Protein AF-A0A496WKL7-F1 (afdb_monomer_lite)

Foldseek 3Di:
DDDDCPPCVVVVNDDFLAEAEDEECDVVDHHLDPVVVVVVVVVCCVPRNPRYAYEYAYAEQSQQVSQLVCLVVVHHHDFACVRYQAPHDVHGDPGSVSNVVVNCVSLVVVVWAADDPVVCVVVVDNGTDPDPPPPVVPPPPDDD

Sequence (144 aa):
MGVLETGLVDRGLIKPPFFIQTIFGILGGIGADEENLMHMRRMALKLFGEDHEWSVLAAGRFQMPYTTRAGTMGGNVRVGLEDSLYLGKGQFAETNAQQVTKIRRILEDLSLSIATPDESRTGIWDCILKSMNSGRVRNAFRTS

Secondary structure (DSSP, 8-state):
--S---HHHHTTSS-SSEEEEEEES-TTS--S-HHHHHHHHHHHHHHHTTSEEEEEEE-GGGHHHHHHHHHHTT-EE---TTT-SEEETTEE-S-HHHHHHHHHHHHHHTTPPPPPHHHHHHSTT-SS-SSSSSGGGGSSS---

Radius of gyration: 16.85 Å; chains: 1; bounding box: 42×54×38 Å

Structure (mmCIF, N/CA/C/O backbone):
data_AF-A0A496WKL7-F1
#
_entry.id   AF-A0A496WKL7-F1
#
loop_
_atom_site.group_PDB
_atom_site.id
_atom_site.type_symbol
_atom_site.label_atom_id
_atom_site.label_alt_id
_atom_site.label_comp_id
_atom_site.label_asym_id
_atom_site.label_entity_id
_atom_site.label_seq_id
_atom_site.pdbx_PDB_ins_code
_atom_site.Cartn_x
_atom_site.Cartn_y
_atom_site.Cartn_z
_atom_site.occupancy
_atom_site.B_iso_or_equiv
_atom_site.auth_seq_id
_atom_site.auth_comp_id
_atom_site.auth_asym_id
_atom_site.auth_atom_id
_atom_site.pdbx_PDB_model_num
ATOM 1 N N . MET A 1 1 ? 24.921 -6.211 -16.168 1.00 33.88 1 MET A N 1
ATOM 2 C CA . MET A 1 1 ? 23.987 -7.353 -16.079 1.00 33.88 1 MET A CA 1
ATOM 3 C C . MET A 1 1 ? 24.297 -8.077 -14.772 1.00 33.88 1 MET A C 1
ATOM 5 O O . MET A 1 1 ? 25.306 -8.760 -14.692 1.00 33.88 1 MET A O 1
ATOM 9 N N . GLY A 1 2 ? 23.592 -7.743 -13.689 1.00 43.06 2 GLY A N 1
ATOM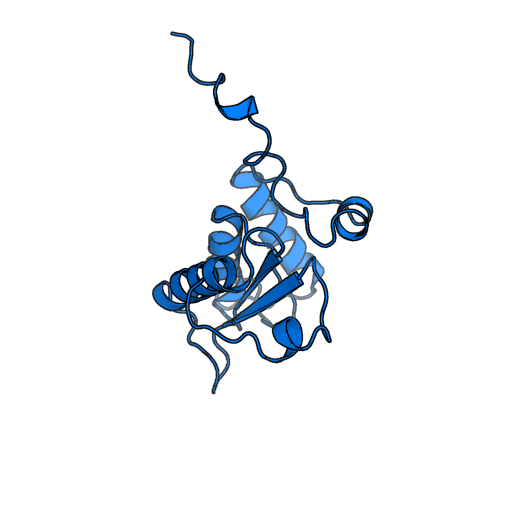 10 C CA . GLY A 1 2 ? 23.992 -8.121 -12.328 1.00 43.06 2 GLY A CA 1
ATOM 11 C C . GLY A 1 2 ? 23.203 -9.310 -11.790 1.00 43.06 2 GLY A C 1
ATOM 12 O O . GLY A 1 2 ? 22.102 -9.093 -11.315 1.00 43.06 2 GLY A O 1
ATOM 13 N N . VAL A 1 3 ? 23.793 -10.508 -11.873 1.00 42.94 3 VAL A N 1
ATOM 14 C CA . VAL A 1 3 ? 23.732 -11.718 -11.004 1.00 42.94 3 VAL A CA 1
ATOM 15 C C . VAL A 1 3 ? 22.485 -12.047 -10.148 1.00 42.94 3 VAL A C 1
ATOM 17 O O . VAL A 1 3 ? 22.600 -12.800 -9.186 1.00 42.94 3 VAL A O 1
ATOM 20 N N . LEU A 1 4 ? 21.296 -11.530 -10.437 1.00 49.88 4 LEU A N 1
ATOM 21 C CA . LEU A 1 4 ? 20.070 -11.903 -9.730 1.00 49.88 4 LEU A CA 1
ATOM 22 C C . LEU A 1 4 ? 19.154 -12.642 -10.701 1.00 49.88 4 LEU A C 1
ATOM 24 O O . LEU A 1 4 ? 18.439 -12.013 -11.474 1.00 49.88 4 LEU A O 1
ATOM 28 N N . GLU A 1 5 ? 19.223 -13.972 -10.675 1.00 58.72 5 GLU A N 1
ATOM 29 C CA . GLU A 1 5 ? 18.347 -14.830 -11.471 1.00 58.72 5 GLU A CA 1
ATOM 30 C C . GLU A 1 5 ? 16.911 -14.745 -10.931 1.00 58.72 5 GLU A C 1
ATOM 32 O O . GLU A 1 5 ? 16.603 -15.173 -9.816 1.00 58.72 5 GLU A O 1
ATOM 37 N N . THR A 1 6 ? 16.007 -14.193 -11.732 1.00 67.62 6 THR A N 1
ATOM 38 C CA . THR A 1 6 ? 14.569 -14.113 -11.457 1.00 67.62 6 THR A CA 1
ATOM 39 C C . THR A 1 6 ? 13.885 -15.375 -11.970 1.00 67.62 6 THR A C 1
ATOM 41 O O . THR A 1 6 ? 12.976 -15.305 -12.785 1.00 67.62 6 THR A O 1
ATOM 44 N N . GLY A 1 7 ? 14.333 -16.547 -11.504 1.00 83.69 7 GLY A N 1
ATOM 45 C CA . GLY A 1 7 ? 14.135 -17.883 -12.094 1.00 83.69 7 GLY A CA 1
ATOM 46 C C . GLY A 1 7 ? 12.925 -18.145 -13.014 1.00 83.69 7 GLY A C 1
ATOM 47 O O . GLY A 1 7 ? 13.093 -18.784 -14.045 1.00 83.69 7 GLY A O 1
ATOM 48 N N . LEU A 1 8 ? 11.705 -17.692 -12.698 1.00 89.38 8 LEU A N 1
ATOM 49 C CA . LEU A 1 8 ? 10.529 -17.841 -13.578 1.00 89.38 8 LEU A CA 1
ATOM 50 C C . LEU A 1 8 ? 10.534 -16.903 -14.798 1.00 89.38 8 LEU A C 1
ATOM 52 O O . LEU A 1 8 ? 10.128 -17.314 -15.886 1.00 89.38 8 LEU A O 1
ATOM 56 N N . VAL A 1 9 ? 10.979 -15.662 -14.618 1.00 89.06 9 VAL A N 1
ATOM 57 C CA . VAL A 1 9 ? 11.113 -14.651 -15.674 1.00 89.06 9 VAL A CA 1
ATOM 58 C C . VAL A 1 9 ? 12.260 -15.018 -16.608 1.00 89.06 9 VAL A C 1
ATOM 60 O O . VAL A 1 9 ? 12.054 -15.056 -17.818 1.00 89.06 9 VAL A O 1
ATOM 63 N N . ASP A 1 10 ? 13.414 -15.419 -16.068 1.00 87.75 10 ASP A N 1
ATOM 64 C CA . ASP A 1 10 ? 14.559 -15.850 -16.889 1.00 87.75 10 ASP A CA 1
ATOM 65 C C . ASP A 1 10 ? 14.244 -17.107 -17.717 1.00 87.75 10 ASP A C 1
ATOM 67 O O . ASP A 1 10 ? 14.761 -17.294 -18.817 1.00 87.75 10 ASP A O 1
ATOM 71 N N . ARG A 1 11 ? 13.338 -17.960 -17.220 1.00 90.31 11 ARG A N 1
ATOM 72 C CA . ARG A 1 11 ? 12.804 -19.127 -17.946 1.00 90.31 11 ARG A CA 1
ATOM 73 C C . ARG A 1 11 ? 11.679 -18.779 -18.931 1.00 90.31 11 ARG A C 1
ATOM 75 O O . ARG A 1 11 ? 11.137 -19.684 -19.561 1.00 90.31 11 ARG A O 1
ATOM 82 N N . GLY A 1 12 ? 11.293 -17.507 -19.045 1.00 89.69 12 GLY A N 1
ATOM 83 C CA . GLY A 1 12 ? 10.243 -17.027 -19.947 1.00 89.69 12 GLY A CA 1
ATOM 84 C C . GLY A 1 12 ? 8.821 -17.457 -19.573 1.00 89.69 12 GLY A C 1
ATOM 85 O O . GLY A 1 12 ? 7.920 -17.373 -20.409 1.00 89.69 12 GLY A O 1
ATOM 86 N N . LEU A 1 13 ? 8.605 -17.933 -18.340 1.00 92.31 13 LEU A N 1
ATOM 87 C CA . LEU A 1 13 ? 7.306 -18.434 -17.875 1.00 92.31 13 LEU A CA 1
ATOM 88 C C . LEU A 1 13 ? 6.362 -17.310 -17.432 1.00 92.31 13 LEU A C 1
ATOM 90 O O . LEU A 1 13 ? 5.146 -17.482 -17.475 1.00 92.31 13 LEU A O 1
ATOM 94 N N . ILE A 1 14 ? 6.912 -16.166 -17.020 1.00 88.81 14 ILE A N 1
ATOM 95 C CA . ILE A 1 14 ? 6.162 -14.958 -16.663 1.00 88.81 14 ILE A CA 1
ATOM 96 C C . ILE A 1 14 ? 6.676 -13.821 -17.543 1.00 88.81 14 ILE A C 1
ATOM 98 O O . ILE A 1 14 ? 7.885 -13.625 -17.654 1.00 88.81 14 ILE A O 1
ATOM 102 N N . LYS A 1 15 ? 5.757 -13.092 -18.178 1.00 88.00 15 LYS A N 1
ATOM 103 C CA . LYS A 1 15 ? 6.063 -12.009 -19.120 1.00 88.00 15 LYS A CA 1
ATOM 104 C C . LYS A 1 15 ? 5.659 -10.650 -18.537 1.00 88.00 15 LYS A C 1
ATOM 106 O O . LYS A 1 15 ? 4.688 -10.609 -17.782 1.00 88.00 15 LYS A O 1
ATOM 111 N N . PRO A 1 16 ? 6.369 -9.567 -18.892 1.00 87.38 16 PRO A N 1
ATOM 112 C CA . PRO A 1 16 ? 6.005 -8.216 -18.482 1.00 87.38 16 PRO A CA 1
ATOM 113 C C . PRO A 1 16 ? 4.709 -7.729 -19.164 1.00 87.38 16 PRO A C 1
ATOM 115 O O . PRO A 1 16 ? 4.321 -8.286 -20.200 1.00 87.38 16 PRO A O 1
ATOM 118 N N . PRO A 1 17 ? 4.068 -6.667 -18.633 1.00 86.50 17 PRO A N 1
ATOM 119 C CA . PRO A 1 17 ? 4.418 -5.952 -17.396 1.00 86.50 17 PRO A CA 1
ATOM 120 C C . PRO A 1 17 ? 4.124 -6.772 -16.130 1.00 86.50 17 PRO A C 1
ATOM 122 O O . PRO A 1 17 ? 3.101 -7.451 -16.030 1.00 86.50 17 PRO A O 1
ATOM 125 N N . PHE A 1 18 ? 5.029 -6.719 -15.151 1.00 87.94 18 PHE A N 1
ATOM 126 C CA . PHE A 1 18 ? 4.884 -7.455 -13.895 1.00 87.94 18 PHE A CA 1
ATOM 127 C C . PHE A 1 18 ? 4.061 -6.673 -12.883 1.00 87.94 18 PHE A C 1
ATOM 129 O O . PHE A 1 18 ? 4.271 -5.479 -12.694 1.00 87.94 18 PHE A O 1
ATOM 136 N N . PHE A 1 19 ? 3.201 -7.369 -12.145 1.00 89.81 19 PHE A N 1
ATOM 137 C CA . PHE A 1 19 ? 2.602 -6.808 -10.944 1.00 89.81 19 PHE A CA 1
ATOM 138 C C . PHE A 1 19 ? 3.200 -7.409 -9.686 1.00 89.81 19 PHE A C 1
ATOM 140 O O . PHE A 1 19 ? 3.041 -8.602 -9.420 1.00 89.81 19 PHE A O 1
ATOM 147 N N . ILE A 1 20 ? 3.857 -6.575 -8.889 1.00 93.06 20 ILE A N 1
ATOM 148 C CA . ILE A 1 20 ? 4.556 -7.014 -7.688 1.00 93.06 20 ILE A CA 1
ATOM 149 C C . ILE A 1 20 ? 3.795 -6.520 -6.467 1.00 93.06 20 ILE A C 1
ATOM 151 O O . ILE A 1 20 ? 3.903 -5.358 -6.078 1.00 93.06 20 ILE A O 1
ATOM 155 N N . GLN A 1 21 ? 3.057 -7.428 -5.829 1.00 94.81 21 GLN A N 1
ATOM 156 C CA . GLN A 1 21 ? 2.436 -7.184 -4.532 1.00 94.81 21 GLN A CA 1
ATOM 157 C C . GLN A 1 21 ? 3.403 -7.564 -3.411 1.00 94.81 21 GLN A C 1
ATOM 159 O O . GLN A 1 21 ? 3.748 -8.732 -3.234 1.00 94.81 21 GLN A O 1
ATOM 164 N N . THR A 1 22 ? 3.797 -6.579 -2.614 1.00 96.44 22 THR A N 1
ATOM 165 C CA . THR A 1 22 ? 4.598 -6.796 -1.404 1.00 96.44 22 THR A CA 1
ATOM 166 C C . THR A 1 22 ? 3.711 -6.754 -0.161 1.00 96.44 22 THR A C 1
ATOM 168 O O . THR A 1 22 ? 2.927 -5.824 0.024 1.00 96.44 22 THR A O 1
ATOM 171 N N . ILE A 1 23 ? 3.818 -7.792 0.672 1.00 97.19 23 ILE A N 1
ATOM 172 C CA . ILE A 1 23 ? 2.950 -8.040 1.830 1.00 97.19 23 ILE A CA 1
ATOM 173 C C . ILE A 1 23 ? 3.798 -7.956 3.100 1.00 97.19 23 ILE A C 1
ATOM 175 O O . ILE A 1 23 ? 4.789 -8.674 3.228 1.00 97.19 23 ILE A O 1
ATOM 179 N N . PHE A 1 24 ? 3.395 -7.104 4.043 1.00 98.12 24 PHE A N 1
ATOM 180 C CA . PHE A 1 24 ? 4.159 -6.811 5.257 1.00 98.12 24 PHE A CA 1
ATOM 181 C C . PHE A 1 24 ? 3.358 -7.073 6.533 1.00 98.12 24 PHE A C 1
ATOM 183 O O . PHE A 1 24 ? 2.138 -6.908 6.577 1.00 98.12 24 PHE A O 1
ATOM 190 N N . GLY A 1 25 ? 4.064 -7.416 7.612 1.00 95.50 25 GLY A N 1
ATOM 191 C CA . GLY A 1 25 ? 3.486 -7.516 8.955 1.00 95.50 25 GLY A CA 1
ATOM 192 C C . GLY A 1 25 ? 2.729 -8.816 9.238 1.00 95.50 25 GLY A C 1
ATOM 193 O O . GLY A 1 25 ? 1.988 -8.879 10.217 1.00 95.50 25 GLY A O 1
ATOM 194 N N . ILE A 1 26 ? 2.915 -9.845 8.411 1.00 94.50 26 ILE A N 1
ATOM 195 C CA . ILE A 1 26 ? 2.393 -11.196 8.647 1.00 94.50 26 ILE A CA 1
ATOM 196 C C . ILE A 1 26 ? 3.418 -11.998 9.454 1.00 94.50 26 ILE A C 1
ATOM 198 O O . ILE A 1 26 ? 4.616 -11.939 9.173 1.00 94.50 26 ILE A O 1
ATOM 202 N N . LEU A 1 27 ? 2.962 -12.771 10.443 1.00 92.75 27 LEU A N 1
ATOM 203 C CA . LEU A 1 27 ? 3.835 -13.670 11.200 1.00 92.75 27 LEU A CA 1
ATOM 204 C C . LEU A 1 27 ? 4.475 -14.702 10.256 1.00 92.75 27 LEU A C 1
ATOM 206 O O . LEU A 1 27 ? 3.769 -15.421 9.555 1.00 92.75 27 LEU A O 1
ATOM 210 N N . GLY A 1 28 ? 5.809 -14.767 10.246 1.00 94.69 28 GLY A N 1
ATOM 211 C CA . GLY A 1 28 ? 6.582 -15.602 9.316 1.00 94.69 28 GLY A CA 1
ATOM 212 C C . GLY A 1 28 ? 6.938 -14.915 7.991 1.00 94.69 28 GLY A C 1
ATOM 213 O O . GLY A 1 28 ? 7.698 -15.476 7.208 1.00 94.69 28 GLY A O 1
ATOM 214 N N . GLY A 1 29 ? 6.428 -13.706 7.749 1.00 95.25 29 GLY A N 1
ATOM 215 C CA . GLY A 1 29 ? 6.825 -12.840 6.642 1.00 95.25 29 GLY A CA 1
ATOM 216 C C . GLY A 1 29 ? 7.763 -11.712 7.075 1.00 95.25 29 GLY A C 1
ATOM 217 O O . GLY A 1 29 ? 8.294 -11.694 8.187 1.00 95.25 29 GLY A O 1
ATOM 218 N N . ILE A 1 30 ? 7.949 -10.740 6.180 1.00 96.56 30 ILE A N 1
ATOM 219 C CA . ILE A 1 30 ? 8.735 -9.534 6.452 1.00 96.56 30 ILE A CA 1
ATOM 220 C C . ILE A 1 30 ? 7.956 -8.561 7.357 1.00 96.56 30 ILE A C 1
ATOM 222 O O . ILE A 1 30 ? 6.742 -8.383 7.218 1.00 96.56 30 ILE A O 1
ATOM 226 N N . GLY A 1 31 ? 8.654 -7.932 8.304 1.00 97.25 31 GLY A N 1
ATOM 227 C CA . GLY A 1 31 ? 8.066 -6.971 9.241 1.00 97.25 31 GLY A CA 1
ATOM 228 C C . GLY A 1 31 ? 7.596 -5.685 8.557 1.00 97.25 31 GLY A C 1
ATOM 229 O O . GLY A 1 31 ? 8.142 -5.283 7.531 1.00 97.25 31 GLY A O 1
ATOM 230 N N . ALA A 1 32 ? 6.609 -5.007 9.146 1.00 96.69 32 ALA A N 1
ATOM 231 C CA . ALA A 1 32 ? 6.086 -3.724 8.660 1.00 96.69 32 ALA A CA 1
ATOM 232 C C . ALA A 1 32 ? 6.930 -2.520 9.129 1.00 96.69 32 ALA A C 1
ATOM 234 O O . ALA A 1 32 ? 6.396 -1.480 9.516 1.00 96.69 32 ALA A O 1
ATOM 235 N N . ASP A 1 33 ? 8.252 -2.675 9.101 1.00 95.75 33 ASP A N 1
ATOM 236 C CA . ASP A 1 33 ? 9.212 -1.610 9.367 1.00 95.75 33 ASP A CA 1
ATOM 237 C C . ASP A 1 33 ? 9.489 -0.824 8.086 1.00 95.75 33 ASP A C 1
ATOM 239 O O . ASP A 1 33 ? 9.336 -1.324 6.967 1.00 95.75 33 ASP A O 1
ATOM 243 N N . GLU A 1 34 ? 9.916 0.422 8.242 1.00 94.31 34 GLU A N 1
ATOM 244 C CA . GLU A 1 34 ? 10.159 1.294 7.099 1.00 94.31 34 GLU A CA 1
ATOM 245 C C . GLU A 1 34 ? 11.307 0.811 6.207 1.00 94.31 34 GLU A C 1
ATOM 247 O O . GLU A 1 34 ? 11.239 0.873 4.980 1.00 94.31 34 GLU A O 1
ATOM 252 N N . GLU A 1 35 ? 12.376 0.315 6.822 1.00 97.00 35 GLU A N 1
ATOM 253 C CA . GLU A 1 35 ? 13.547 -0.170 6.094 1.00 97.00 35 GLU A CA 1
ATOM 254 C C . GLU A 1 35 ? 13.175 -1.314 5.148 1.00 97.00 35 GLU A C 1
ATOM 256 O O . GLU A 1 35 ? 13.685 -1.378 4.026 1.00 97.00 35 GLU A O 1
ATOM 261 N N . ASN A 1 36 ? 12.214 -2.146 5.557 1.00 97.62 36 ASN A N 1
ATOM 262 C CA . ASN A 1 36 ? 11.684 -3.233 4.746 1.00 97.62 36 ASN A CA 1
ATOM 263 C C . ASN A 1 36 ? 10.915 -2.705 3.529 1.00 97.62 36 ASN A C 1
ATOM 265 O O . ASN A 1 36 ? 11.119 -3.216 2.428 1.00 97.62 36 ASN A O 1
ATOM 269 N N . LEU A 1 37 ? 10.106 -1.648 3.676 1.00 97.06 37 LEU A N 1
ATOM 270 C CA . LEU A 1 37 ? 9.397 -1.018 2.553 1.00 97.06 37 LEU A CA 1
ATOM 271 C C . LEU A 1 37 ? 10.389 -0.528 1.492 1.00 97.06 37 LEU A C 1
ATOM 273 O O . LEU A 1 37 ? 10.297 -0.869 0.309 1.00 97.06 37 LEU A O 1
ATOM 277 N N . MET A 1 38 ? 11.380 0.244 1.942 1.00 96.69 38 MET A N 1
ATOM 278 C CA . MET A 1 38 ? 12.415 0.818 1.085 1.00 96.69 38 MET A CA 1
ATOM 279 C C . MET A 1 38 ? 13.271 -0.264 0.427 1.00 96.69 38 MET A C 1
ATOM 281 O O . MET A 1 38 ? 13.634 -0.144 -0.747 1.00 96.69 38 MET A O 1
ATOM 285 N N . HIS A 1 39 ? 13.601 -1.320 1.172 1.00 97.00 39 HIS A N 1
ATOM 286 C CA . HIS A 1 39 ? 14.353 -2.454 0.659 1.00 97.00 39 HIS A CA 1
ATOM 287 C C . HIS A 1 39 ? 13.584 -3.171 -0.452 1.00 97.00 39 HIS A C 1
ATOM 289 O O . HIS A 1 39 ? 14.126 -3.342 -1.544 1.00 97.00 39 HIS A O 1
ATOM 295 N N . MET A 1 40 ? 12.319 -3.521 -0.215 1.00 96.94 40 MET A N 1
ATOM 296 C CA . MET A 1 40 ? 11.506 -4.260 -1.180 1.00 96.94 40 MET A CA 1
ATOM 297 C C . MET A 1 40 ? 11.265 -3.464 -2.464 1.00 96.94 40 MET A C 1
ATOM 299 O O . MET A 1 40 ? 11.436 -4.014 -3.551 1.00 96.94 40 MET A O 1
ATOM 303 N N . ARG A 1 41 ? 10.993 -2.154 -2.371 1.00 94.62 41 ARG A N 1
ATOM 304 C CA . ARG A 1 41 ? 10.906 -1.282 -3.557 1.00 94.62 41 ARG A CA 1
ATOM 305 C C . ARG A 1 41 ? 12.209 -1.264 -4.351 1.00 94.62 41 ARG A C 1
ATOM 307 O O . ARG A 1 41 ? 12.200 -1.367 -5.574 1.00 94.62 41 ARG A O 1
ATOM 314 N N . ARG A 1 42 ? 13.348 -1.133 -3.660 1.00 95.50 42 ARG A N 1
ATOM 315 C CA . ARG A 1 42 ? 14.669 -1.132 -4.304 1.00 95.50 42 ARG A CA 1
ATOM 316 C C . ARG A 1 42 ? 14.931 -2.454 -5.021 1.00 95.50 42 ARG A C 1
ATOM 318 O O . ARG A 1 42 ? 15.508 -2.440 -6.104 1.00 95.50 42 ARG A O 1
ATOM 325 N N . MET A 1 43 ? 14.537 -3.578 -4.424 1.00 95.12 43 MET A N 1
ATOM 326 C CA . MET A 1 43 ? 14.692 -4.893 -5.045 1.00 95.12 43 MET A CA 1
ATOM 327 C C . MET A 1 43 ? 13.773 -5.062 -6.249 1.00 95.12 43 MET A C 1
ATOM 329 O O . MET A 1 43 ? 14.254 -5.520 -7.279 1.00 95.12 43 MET A O 1
ATOM 333 N N . ALA A 1 44 ? 12.516 -4.616 -6.174 1.00 92.12 44 ALA A N 1
ATOM 334 C CA . ALA A 1 44 ? 11.601 -4.637 -7.313 1.00 92.12 44 ALA A CA 1
ATOM 335 C C . ALA A 1 44 ? 12.187 -3.882 -8.521 1.00 92.12 44 ALA A C 1
ATOM 337 O O . ALA A 1 44 ? 12.338 -4.458 -9.595 1.00 92.12 44 ALA A O 1
ATOM 338 N N . LEU A 1 45 ? 12.661 -2.649 -8.313 1.00 91.00 45 LEU A N 1
ATOM 339 C CA . LEU A 1 45 ? 13.305 -1.861 -9.368 1.00 91.00 45 LEU A CA 1
ATOM 340 C C . LEU A 1 45 ? 14.588 -2.516 -9.903 1.00 91.00 45 LEU A C 1
ATOM 342 O O . LEU A 1 45 ? 14.829 -2.528 -11.106 1.00 91.00 45 LEU A O 1
ATOM 346 N N . LYS A 1 46 ? 15.427 -3.067 -9.018 1.00 92.19 46 LYS A N 1
ATOM 347 C CA . LYS A 1 46 ? 16.691 -3.707 -9.411 1.00 92.19 46 LYS A CA 1
ATOM 348 C C . LYS A 1 46 ? 16.472 -4.980 -10.237 1.00 92.19 46 LYS A C 1
ATOM 350 O O . LYS A 1 46 ? 17.284 -5.261 -11.113 1.00 92.19 46 LYS A O 1
ATOM 355 N N . LEU A 1 47 ? 15.438 -5.754 -9.912 1.00 90.50 47 LEU A N 1
ATOM 356 C CA . LEU A 1 47 ? 15.157 -7.055 -10.520 1.00 90.50 47 LEU A CA 1
ATOM 357 C C . LEU A 1 47 ? 14.326 -6.939 -11.798 1.00 90.50 47 LEU A C 1
ATOM 359 O O . LEU A 1 47 ? 14.584 -7.668 -12.748 1.00 90.50 47 LEU A O 1
ATOM 363 N N . PHE A 1 48 ? 13.348 -6.033 -11.820 1.00 89.06 48 PHE A N 1
ATOM 364 C CA . PHE A 1 48 ? 12.328 -5.982 -12.870 1.00 89.06 48 PHE A CA 1
ATOM 365 C C . PHE A 1 48 ? 12.354 -4.687 -13.695 1.00 89.06 48 PHE A C 1
ATOM 367 O O . PHE A 1 48 ? 11.568 -4.545 -14.626 1.00 89.06 48 PHE A O 1
ATOM 374 N N . GLY A 1 49 ? 13.262 -3.751 -13.395 1.00 86.88 49 GLY A N 1
ATOM 375 C CA . GLY A 1 49 ? 13.423 -2.518 -14.167 1.00 86.88 49 GLY A CA 1
ATOM 376 C C . GLY A 1 49 ? 12.162 -1.654 -14.164 1.00 86.88 49 GLY A C 1
ATOM 377 O O . GLY A 1 49 ? 11.481 -1.556 -13.147 1.00 86.88 49 GLY A O 1
ATOM 378 N N . GLU A 1 50 ? 11.855 -1.020 -15.295 1.00 85.12 50 GLU A N 1
ATOM 379 C CA . GLU A 1 50 ? 10.634 -0.214 -15.475 1.00 85.12 50 GLU A CA 1
ATOM 380 C C . GLU A 1 50 ? 9.426 -1.053 -15.924 1.00 85.12 50 GLU A C 1
ATOM 382 O O . GLU A 1 50 ? 8.300 -0.569 -15.902 1.00 85.12 50 GLU A O 1
ATOM 387 N N . ASP A 1 51 ? 9.630 -2.335 -16.243 1.00 85.00 51 ASP A N 1
ATOM 388 C CA . ASP A 1 51 ? 8.586 -3.253 -16.715 1.00 85.00 51 ASP A CA 1
ATOM 389 C C . ASP A 1 51 ? 7.749 -3.846 -15.567 1.00 85.00 51 ASP A C 1
ATOM 391 O O . ASP A 1 51 ? 7.224 -4.960 -15.666 1.00 85.00 51 ASP A O 1
ATOM 395 N N . HIS A 1 52 ? 7.635 -3.130 -14.448 1.00 86.88 52 HIS A N 1
ATOM 396 C CA . HIS A 1 52 ? 6.830 -3.558 -13.316 1.00 86.88 52 HIS A CA 1
ATOM 397 C C . HIS A 1 52 ? 6.031 -2.417 -12.717 1.00 86.88 52 HIS A C 1
ATOM 399 O O . HIS A 1 52 ? 6.454 -1.264 -12.670 1.00 86.88 52 HIS A O 1
ATOM 405 N N . GLU A 1 53 ? 4.911 -2.806 -12.135 1.00 89.31 53 GLU A N 1
ATOM 406 C CA . GLU A 1 53 ? 4.133 -1.965 -11.259 1.00 89.31 53 GLU A CA 1
ATOM 407 C C . GLU A 1 53 ? 4.134 -2.579 -9.865 1.00 89.31 53 GLU A C 1
ATOM 409 O O . GLU A 1 53 ? 4.085 -3.800 -9.676 1.00 89.31 53 GLU A O 1
ATOM 414 N N . TRP A 1 54 ? 4.244 -1.717 -8.864 1.00 92.75 54 TRP A N 1
ATOM 415 C CA . TRP A 1 54 ? 4.459 -2.132 -7.488 1.00 92.75 54 TRP A CA 1
ATOM 416 C C . TRP A 1 54 ? 3.243 -1.790 -6.644 1.00 92.75 54 TRP A C 1
ATOM 418 O O . TRP A 1 54 ? 2.718 -0.685 -6.739 1.00 92.75 54 TRP A O 1
ATOM 428 N N . SER A 1 55 ? 2.803 -2.735 -5.819 1.00 94.44 55 SER A N 1
ATOM 429 C CA . SER A 1 55 ? 1.721 -2.567 -4.856 1.00 94.44 55 SER A CA 1
ATOM 430 C C . SER A 1 55 ? 2.157 -2.996 -3.464 1.00 94.44 55 SER A C 1
ATOM 432 O O . SER A 1 55 ? 3.004 -3.883 -3.286 1.00 94.44 55 SER A O 1
ATOM 434 N N . VAL A 1 56 ? 1.546 -2.365 -2.464 1.00 96.69 56 VAL A N 1
ATOM 435 C CA . VAL A 1 56 ? 1.841 -2.608 -1.056 1.00 96.69 56 VAL A CA 1
ATOM 436 C C . VAL A 1 56 ? 0.578 -2.909 -0.264 1.00 96.69 56 VAL A C 1
ATOM 438 O O . VAL A 1 56 ? -0.447 -2.238 -0.396 1.00 96.69 56 VAL A O 1
ATOM 441 N N . LEU A 1 57 ? 0.713 -3.888 0.624 1.00 95.31 57 LEU A N 1
ATOM 442 C CA . LEU A 1 57 ? -0.242 -4.281 1.649 1.00 95.31 57 LEU A CA 1
ATOM 443 C C . LEU A 1 57 ? 0.500 -4.399 2.981 1.00 95.31 57 LEU A C 1
ATOM 445 O O . LEU A 1 57 ? 1.555 -5.030 3.048 1.00 95.31 57 LEU A O 1
ATOM 449 N N . ALA A 1 58 ? -0.072 -3.864 4.060 1.00 97.12 58 ALA A N 1
ATOM 450 C CA . ALA A 1 58 ? 0.414 -4.126 5.414 1.00 97.12 58 ALA A CA 1
ATOM 451 C C . ALA A 1 58 ? -0.706 -4.603 6.340 1.00 97.12 58 ALA A C 1
ATOM 453 O O . ALA A 1 58 ? -1.805 -4.046 6.341 1.00 97.12 58 ALA A O 1
ATOM 454 N N . ALA A 1 59 ? -0.411 -5.623 7.141 1.00 97.06 59 ALA A N 1
ATOM 455 C CA . ALA A 1 59 ? -1.394 -6.273 7.989 1.00 97.06 59 ALA A CA 1
ATOM 456 C C . ALA A 1 59 ? -1.806 -5.423 9.205 1.00 97.06 59 ALA A C 1
ATOM 458 O O . ALA A 1 59 ? -1.003 -4.728 9.842 1.00 97.06 59 ALA A O 1
ATOM 459 N N . GLY A 1 60 ? -3.082 -5.530 9.567 1.00 95.94 60 GLY A N 1
ATOM 460 C CA . GLY A 1 60 ? -3.661 -4.974 10.782 1.00 95.9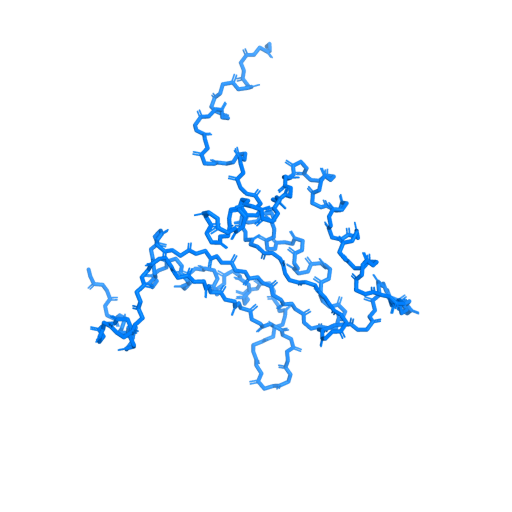4 60 GLY A CA 1
ATOM 461 C C . GLY A 1 60 ? -3.471 -3.463 10.910 1.00 95.94 60 GLY A C 1
ATOM 462 O O . GLY A 1 60 ? -3.747 -2.684 9.997 1.00 95.94 60 GLY A O 1
ATOM 463 N N . ARG A 1 61 ? -2.978 -3.029 12.076 1.00 95.62 61 ARG A N 1
ATOM 464 C CA . ARG A 1 61 ? -2.829 -1.601 12.412 1.00 95.62 61 ARG A CA 1
ATOM 465 C C . ARG A 1 61 ? -1.909 -0.824 11.463 1.00 95.62 61 ARG A C 1
ATOM 467 O O . ARG A 1 61 ? -1.961 0.403 11.457 1.00 95.62 61 ARG A O 1
ATOM 474 N N . PHE A 1 62 ? -1.060 -1.518 10.704 1.00 96.69 62 PHE A N 1
ATOM 475 C CA . PHE A 1 62 ? -0.118 -0.897 9.780 1.00 96.69 62 PHE A CA 1
ATOM 476 C C . PHE A 1 62 ? -0.753 -0.528 8.435 1.00 96.69 62 PHE A C 1
ATOM 478 O O . PHE A 1 62 ? -0.191 0.314 7.743 1.00 96.69 62 PHE A O 1
ATOM 485 N N . GLN A 1 63 ? -1.929 -1.073 8.089 1.00 97.25 63 GLN A N 1
ATOM 486 C CA . GLN A 1 63 ? -2.560 -0.911 6.772 1.00 97.25 63 GLN A CA 1
ATOM 487 C C . GLN A 1 63 ? -2.558 0.544 6.284 1.00 97.25 63 GLN A C 1
ATOM 489 O O . GLN A 1 63 ? -1.996 0.835 5.236 1.00 97.25 63 GLN A O 1
ATOM 494 N N . MET A 1 64 ? -3.117 1.477 7.059 1.00 97.06 64 MET A N 1
ATOM 495 C CA . MET A 1 64 ? -3.252 2.882 6.649 1.00 97.06 64 MET A CA 1
ATOM 496 C C . MET A 1 64 ? -1.913 3.637 6.559 1.00 97.06 64 MET A C 1
ATOM 498 O O . MET A 1 64 ? -1.615 4.160 5.485 1.00 97.06 64 MET A O 1
ATOM 502 N N . PRO A 1 65 ? -1.084 3.723 7.623 1.00 96.19 65 PRO A N 1
ATOM 503 C CA . PRO A 1 65 ? 0.165 4.484 7.546 1.00 96.19 65 PRO A CA 1
ATOM 504 C C . PRO A 1 65 ? 1.147 3.906 6.517 1.00 96.19 65 PRO A C 1
ATOM 506 O O . PRO A 1 65 ? 1.810 4.665 5.813 1.00 96.19 65 PRO A O 1
ATOM 509 N N . TYR A 1 66 ? 1.217 2.579 6.394 1.00 97.19 66 TYR A N 1
ATOM 510 C CA . TYR A 1 66 ? 2.188 1.913 5.527 1.00 97.19 66 TYR A CA 1
ATOM 511 C C . TYR A 1 66 ? 1.820 2.042 4.044 1.00 97.19 66 TYR A C 1
ATOM 513 O O . TYR A 1 66 ? 2.667 2.378 3.219 1.00 97.19 66 TYR A O 1
ATOM 521 N N . THR A 1 67 ? 0.540 1.861 3.701 1.00 95.50 67 THR A N 1
ATOM 522 C CA . THR A 1 67 ? 0.065 2.044 2.319 1.00 95.50 67 THR A CA 1
ATOM 523 C C . THR A 1 67 ? 0.073 3.507 1.894 1.00 95.50 67 THR A C 1
ATOM 525 O O . THR A 1 67 ? 0.439 3.797 0.762 1.00 95.50 67 THR A O 1
ATOM 528 N N . THR A 1 68 ? -0.219 4.448 2.801 1.00 96.69 68 THR A N 1
ATOM 529 C CA . THR A 1 68 ? -0.062 5.889 2.523 1.00 96.69 68 THR A CA 1
ATOM 530 C C . THR A 1 68 ? 1.365 6.202 2.079 1.00 96.69 68 THR A C 1
ATOM 532 O O . THR A 1 68 ? 1.570 6.885 1.079 1.00 96.69 68 THR A O 1
ATOM 535 N N . ARG A 1 69 ? 2.361 5.662 2.790 1.00 95.88 69 ARG A N 1
ATOM 536 C CA . ARG A 1 69 ? 3.768 5.862 2.443 1.00 95.88 69 ARG A CA 1
ATOM 537 C C . ARG A 1 69 ? 4.157 5.197 1.126 1.00 95.88 69 ARG A C 1
ATOM 539 O O . ARG A 1 69 ? 4.876 5.793 0.334 1.00 95.88 69 ARG A O 1
ATOM 546 N N . ALA A 1 70 ? 3.654 3.997 0.858 1.00 95.31 70 ALA A N 1
ATOM 547 C CA . ALA A 1 70 ? 3.834 3.374 -0.448 1.00 95.31 70 ALA A CA 1
ATOM 548 C C . ALA A 1 70 ? 3.250 4.240 -1.581 1.00 95.31 70 ALA A C 1
ATOM 550 O O . ALA A 1 70 ? 3.917 4.448 -2.595 1.00 95.31 70 ALA A O 1
ATOM 551 N N . GLY A 1 71 ? 2.059 4.810 -1.367 1.00 94.69 71 GLY A N 1
ATOM 552 C CA . GLY A 1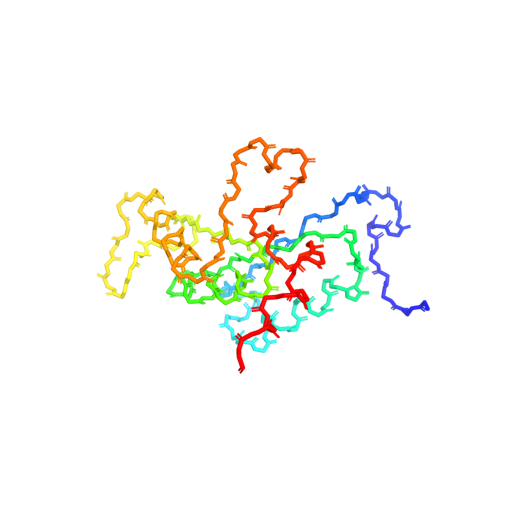 71 ? 1.393 5.722 -2.296 1.00 94.69 71 GLY A CA 1
ATOM 553 C C . GLY A 1 71 ? 2.230 6.956 -2.628 1.00 94.69 71 GLY A C 1
ATOM 554 O O . GLY A 1 71 ? 2.423 7.274 -3.799 1.00 94.69 71 GLY A O 1
ATOM 555 N N . THR A 1 72 ? 2.822 7.612 -1.623 1.00 94.25 72 THR A N 1
ATOM 556 C CA . THR A 1 72 ? 3.694 8.783 -1.855 1.00 94.25 72 THR A CA 1
ATOM 557 C C . THR A 1 72 ? 4.996 8.445 -2.580 1.00 94.25 72 THR A C 1
ATOM 559 O O . THR A 1 72 ? 5.637 9.326 -3.147 1.00 94.25 72 THR A O 1
ATOM 562 N N . MET A 1 73 ? 5.388 7.170 -2.599 1.00 92.81 73 MET A N 1
ATOM 563 C CA . MET A 1 73 ? 6.557 6.663 -3.323 1.00 92.81 73 MET A CA 1
ATOM 564 C C . MET A 1 73 ? 6.224 6.200 -4.753 1.00 92.81 73 MET A C 1
ATOM 566 O O . MET A 1 73 ? 7.104 5.656 -5.436 1.00 92.81 73 MET A O 1
ATOM 570 N N . GLY A 1 74 ? 4.978 6.411 -5.193 1.00 89.81 74 GLY A N 1
ATOM 571 C CA . GLY A 1 74 ? 4.465 6.011 -6.500 1.00 89.81 74 GLY A CA 1
ATOM 572 C C . GLY A 1 74 ? 4.022 4.549 -6.586 1.00 89.81 74 GLY A C 1
ATOM 573 O O . GLY A 1 74 ? 3.891 4.023 -7.684 1.00 89.81 74 GLY A O 1
ATOM 574 N N . GLY A 1 75 ? 3.838 3.872 -5.451 1.00 91.81 75 GLY A N 1
ATOM 575 C CA . GLY A 1 75 ? 3.294 2.517 -5.408 1.00 91.81 75 GLY A CA 1
ATOM 576 C C . GLY A 1 75 ? 1.768 2.510 -5.367 1.00 91.81 75 GLY A C 1
ATOM 577 O O . GLY A 1 75 ? 1.145 3.427 -4.842 1.00 91.81 75 GLY A O 1
ATOM 578 N N . ASN A 1 76 ? 1.176 1.432 -5.865 1.00 93.75 76 ASN A N 1
ATOM 579 C CA . ASN A 1 76 ? -0.225 1.084 -5.678 1.00 93.75 76 ASN A CA 1
ATOM 580 C C . ASN A 1 76 ? -0.493 0.663 -4.224 1.00 93.75 76 ASN A C 1
ATOM 582 O O . ASN A 1 76 ? 0.391 0.162 -3.522 1.00 93.75 76 ASN A O 1
ATOM 586 N N . VAL A 1 77 ? -1.732 0.842 -3.768 1.00 95.06 77 VAL A N 1
ATOM 587 C CA . VAL A 1 77 ? -2.133 0.533 -2.391 1.00 95.06 77 VAL A CA 1
ATOM 588 C C . VAL A 1 77 ? -3.216 -0.533 -2.359 1.00 95.06 77 VAL A C 1
ATOM 590 O O . VAL A 1 77 ? -4.178 -0.476 -3.125 1.00 95.06 77 VAL A O 1
ATOM 593 N N . ARG A 1 78 ? -3.091 -1.485 -1.432 1.00 96.75 78 ARG A N 1
ATOM 594 C CA . ARG A 1 78 ? -4.135 -2.465 -1.131 1.00 96.75 78 ARG A CA 1
ATOM 595 C C . ARG A 1 78 ? -4.668 -2.260 0.281 1.00 96.75 78 ARG A C 1
ATOM 597 O O . ARG A 1 78 ? -3.912 -2.172 1.246 1.00 96.75 78 ARG A O 1
ATOM 604 N N . VAL A 1 79 ? -5.991 -2.193 0.374 1.00 96.81 79 VAL A N 1
ATOM 605 C CA . VAL A 1 79 ? -6.744 -2.164 1.627 1.00 96.81 79 VAL A CA 1
ATOM 606 C C . VAL A 1 79 ? -7.893 -3.159 1.542 1.00 96.81 79 VAL A C 1
ATOM 608 O O . VAL A 1 79 ? -8.408 -3.431 0.458 1.00 96.81 79 VAL A O 1
ATOM 611 N N 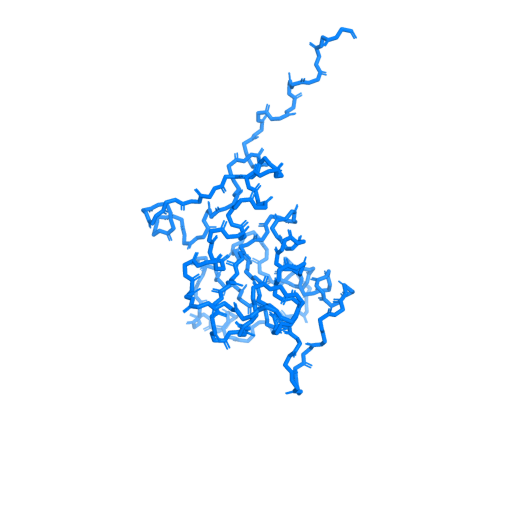. GLY A 1 80 ? -8.318 -3.656 2.693 1.00 95.00 80 GLY A N 1
ATOM 612 C CA . GLY A 1 80 ? -9.416 -4.600 2.806 1.00 95.00 80 GLY A CA 1
ATOM 613 C C . GLY A 1 80 ? -9.511 -5.205 4.202 1.00 95.00 80 GLY A C 1
ATOM 614 O O . GLY A 1 80 ? -8.530 -5.265 4.952 1.00 95.00 80 GLY A O 1
ATOM 615 N N . LEU A 1 81 ? -10.708 -5.685 4.532 1.00 96.88 81 LEU A N 1
ATOM 616 C CA . LEU A 1 81 ? -11.015 -6.428 5.753 1.00 96.88 81 LEU A CA 1
ATOM 617 C C . LEU A 1 81 ? -10.237 -7.747 5.834 1.00 96.88 81 LEU A C 1
ATOM 619 O O . LEU A 1 81 ? -10.018 -8.252 6.931 1.00 96.88 81 LEU A O 1
ATOM 623 N N . GLU A 1 82 ? -9.788 -8.269 4.689 1.00 94.25 82 GLU A N 1
ATOM 624 C CA . GLU A 1 82 ? -8.847 -9.392 4.604 1.00 94.25 82 GLU A CA 1
ATOM 625 C C . GLU A 1 82 ? -7.497 -9.088 5.273 1.00 94.25 82 GLU A C 1
ATOM 627 O O . GLU A 1 82 ? -6.907 -9.973 5.887 1.00 94.25 82 GLU A O 1
ATOM 632 N N . ASP A 1 83 ? -7.034 -7.838 5.210 1.00 94.50 83 ASP A N 1
ATOM 633 C CA . ASP A 1 83 ? -5.706 -7.454 5.686 1.00 94.50 83 ASP A CA 1
ATOM 634 C C . ASP A 1 83 ? -5.777 -6.781 7.065 1.00 94.50 83 ASP A C 1
ATOM 636 O O . ASP A 1 83 ? -4.845 -6.877 7.866 1.00 94.50 83 ASP A O 1
ATOM 640 N N . SER A 1 84 ? -6.876 -6.077 7.366 1.00 96.38 84 SER A N 1
ATOM 641 C CA . SER A 1 84 ? -7.108 -5.417 8.653 1.00 96.38 84 SER A CA 1
ATOM 642 C C . SER A 1 84 ? -8.593 -5.280 8.962 1.00 96.38 84 SER A C 1
ATOM 644 O O . SER A 1 84 ? -9.352 -4.742 8.163 1.00 96.38 84 SER A O 1
ATOM 646 N N . LEU A 1 85 ? -8.996 -5.636 10.182 1.00 97.75 85 LEU A N 1
ATOM 647 C CA . LEU A 1 85 ? -10.364 -5.420 10.671 1.00 97.75 85 LEU A CA 1
ATOM 648 C C . LEU A 1 85 ? -10.634 -3.972 11.112 1.00 97.75 85 LEU A C 1
ATOM 650 O O . LEU A 1 85 ? -11.766 -3.624 11.437 1.00 97.75 85 LEU A O 1
ATOM 654 N N . TYR A 1 86 ? -9.609 -3.121 11.171 1.00 97.50 86 TYR A N 1
ATOM 655 C CA . TYR A 1 86 ? -9.696 -1.812 11.814 1.00 97.50 86 TYR A CA 1
ATOM 656 C C . TYR A 1 86 ? -9.696 -0.672 10.799 1.00 97.50 86 TYR A C 1
ATOM 658 O O . TYR A 1 86 ? -8.877 -0.634 9.884 1.00 97.50 86 TYR A O 1
ATOM 666 N N . LEU A 1 87 ? -10.568 0.313 11.015 1.00 96.69 87 LEU A N 1
ATOM 667 C CA . LEU A 1 87 ? -10.508 1.609 10.342 1.00 96.69 87 LEU A CA 1
ATOM 668 C C . LEU A 1 87 ? -9.493 2.536 11.025 1.00 96.69 87 LEU A C 1
ATOM 670 O O . LEU A 1 87 ? -8.854 3.365 10.375 1.00 96.69 87 LEU A O 1
ATOM 674 N N . GLY A 1 88 ? -9.337 2.409 12.342 1.00 94.69 88 GLY A N 1
ATOM 675 C CA . GLY A 1 88 ? -8.453 3.216 13.179 1.00 94.69 88 GLY A CA 1
ATOM 676 C C . GLY A 1 88 ? -8.159 2.520 14.505 1.00 94.69 88 GLY A C 1
ATOM 677 O O . GLY A 1 88 ? -8.635 1.415 14.760 1.00 94.69 88 GLY A O 1
ATOM 678 N N . LYS A 1 89 ? -7.358 3.152 15.369 1.00 94.62 89 LYS A N 1
ATOM 679 C CA . LYS A 1 89 ? -6.987 2.566 16.665 1.00 94.62 89 LYS A CA 1
ATOM 680 C C . LYS A 1 89 ? -8.244 2.289 17.499 1.00 94.62 89 LYS A C 1
ATOM 682 O O . LYS A 1 89 ? -8.909 3.224 17.924 1.00 94.62 89 LYS A O 1
ATOM 687 N N . GLY A 1 90 ? -8.543 1.008 17.726 1.00 95.50 90 GLY A N 1
ATOM 688 C CA . GLY A 1 90 ? -9.717 0.572 18.492 1.00 95.50 90 GLY A CA 1
ATOM 689 C C . GLY A 1 90 ? -11.060 0.742 17.773 1.00 95.50 90 GLY A C 1
ATOM 690 O O . GLY A 1 90 ? -12.094 0.528 18.392 1.00 95.50 90 GLY A O 1
ATOM 691 N N . GLN A 1 91 ? -11.062 1.108 16.488 1.00 97.56 91 GLN A N 1
ATOM 692 C CA . GLN A 1 91 ? -12.275 1.289 15.693 1.00 97.56 91 GLN A CA 1
ATOM 693 C C . GLN A 1 91 ? -12.310 0.255 14.569 1.00 97.56 91 GLN A C 1
ATOM 695 O O . GLN A 1 91 ? -11.473 0.306 13.663 1.00 97.56 91 GLN A O 1
ATOM 700 N N . PHE A 1 92 ? -13.277 -0.660 14.613 1.00 97.88 92 PHE A N 1
ATOM 701 C CA . PHE A 1 92 ? -13.507 -1.620 13.535 1.00 97.88 92 PHE A CA 1
ATOM 702 C C . PHE A 1 92 ? -14.010 -0.921 12.268 1.00 97.88 92 PHE A C 1
ATOM 704 O O . PHE A 1 92 ? -14.726 0.076 12.338 1.00 97.88 92 PHE A O 1
ATOM 711 N N . ALA A 1 93 ? -13.602 -1.436 11.113 1.00 97.50 93 ALA A N 1
ATOM 712 C CA . ALA A 1 93 ? -14.234 -1.109 9.845 1.00 97.50 93 ALA A CA 1
ATOM 713 C C . ALA A 1 93 ? -15.454 -2.021 9.663 1.00 97.50 93 ALA A C 1
ATOM 715 O O . ALA A 1 93 ? -15.352 -3.236 9.798 1.00 97.50 93 ALA A O 1
ATOM 716 N N . GLU A 1 94 ? -16.602 -1.436 9.346 1.00 97.88 94 GLU A N 1
ATOM 717 C CA . GLU A 1 94 ? -17.846 -2.168 9.085 1.00 97.88 94 GLU A CA 1
ATOM 718 C C . GLU A 1 94 ? -17.879 -2.720 7.656 1.00 97.88 94 GLU A C 1
ATOM 720 O O . GLU A 1 94 ? -18.531 -3.722 7.379 1.00 97.88 94 GLU A O 1
ATOM 725 N N . THR A 1 95 ? -17.174 -2.064 6.728 1.00 97.12 95 THR A N 1
ATOM 726 C CA . THR A 1 95 ? -17.129 -2.454 5.316 1.00 97.12 95 THR A CA 1
ATOM 727 C C . THR A 1 95 ? -15.753 -2.203 4.705 1.00 97.12 95 THR A C 1
ATOM 729 O O . THR A 1 95 ? -15.039 -1.276 5.095 1.00 97.12 95 THR A O 1
ATOM 732 N N . ASN A 1 96 ? -15.413 -2.968 3.661 1.00 95.75 96 ASN A N 1
ATOM 733 C CA . ASN A 1 96 ? -14.253 -2.675 2.808 1.00 95.75 96 ASN A CA 1
ATOM 734 C C . ASN A 1 96 ? -14.316 -1.246 2.237 1.00 95.75 96 ASN A C 1
ATOM 736 O O . ASN A 1 96 ? -13.302 -0.555 2.161 1.00 95.75 96 ASN A O 1
ATOM 740 N N . ALA A 1 97 ? -15.520 -0.771 1.894 1.00 96.25 97 ALA A N 1
ATOM 741 C CA . ALA A 1 97 ? -15.734 0.561 1.336 1.00 96.25 97 ALA A CA 1
ATOM 742 C C . ALA A 1 97 ? -15.274 1.683 2.281 1.00 96.25 97 ALA A C 1
ATOM 744 O O . ALA A 1 97 ? -14.738 2.683 1.813 1.00 96.25 97 ALA A O 1
ATOM 745 N N . GLN A 1 98 ? -15.409 1.524 3.603 1.00 97.62 98 GLN A N 1
ATOM 746 C CA . GLN A 1 98 ? -14.892 2.513 4.558 1.00 97.62 98 GLN A CA 1
ATOM 747 C C . GLN A 1 98 ? -13.365 2.639 4.488 1.00 97.62 98 GLN A C 1
ATOM 749 O O . GLN A 1 98 ? -12.836 3.750 4.552 1.00 97.62 98 GLN A O 1
ATOM 754 N N . GLN A 1 99 ? -12.652 1.523 4.323 1.00 97.56 99 GLN A N 1
ATOM 755 C CA . GLN A 1 99 ? -11.195 1.537 4.184 1.00 97.56 99 GLN A CA 1
ATOM 756 C C . GLN A 1 99 ? -10.766 2.131 2.841 1.00 97.56 99 GLN A C 1
ATOM 758 O O . GLN A 1 99 ? -9.873 2.977 2.821 1.00 97.56 99 GLN A O 1
ATOM 763 N N . VAL A 1 100 ? -11.449 1.770 1.748 1.00 97.25 100 VAL A N 1
ATOM 764 C CA . VAL A 1 100 ? -11.219 2.351 0.414 1.00 97.25 100 VAL A CA 1
ATOM 765 C C . VAL A 1 100 ? -11.433 3.865 0.431 1.00 97.25 100 VAL A C 1
ATOM 767 O O . VAL A 1 100 ? -10.554 4.614 0.015 1.00 97.25 100 VAL A O 1
ATOM 770 N N . THR A 1 101 ? -12.556 4.340 0.975 1.00 97.56 101 THR A N 1
ATOM 771 C CA . THR A 1 101 ? -12.851 5.776 1.098 1.00 97.56 101 THR A CA 1
ATOM 772 C C . THR A 1 101 ? -11.794 6.498 1.929 1.00 97.56 101 THR A C 1
ATOM 774 O O . THR A 1 101 ? -11.378 7.603 1.585 1.00 97.56 101 THR A O 1
ATOM 777 N N . LYS A 1 102 ? -11.322 5.875 3.015 1.00 97.94 102 LYS A N 1
ATOM 778 C CA . LYS A 1 102 ? -10.298 6.472 3.873 1.00 97.94 102 LYS A CA 1
ATOM 779 C C . LYS A 1 102 ? -8.960 6.627 3.155 1.00 97.94 102 LYS A C 1
ATOM 781 O O . LYS A 1 102 ? -8.398 7.719 3.208 1.00 97.94 102 LYS A O 1
ATOM 786 N N . ILE A 1 103 ? -8.450 5.574 2.510 1.00 97.12 103 ILE A N 1
ATOM 787 C CA . ILE A 1 103 ? -7.164 5.661 1.805 1.00 97.12 103 ILE A CA 1
ATOM 788 C C . ILE A 1 103 ? -7.262 6.591 0.593 1.00 97.12 103 ILE A C 1
ATOM 790 O O . ILE A 1 103 ? -6.370 7.406 0.395 1.00 97.12 103 ILE A O 1
ATOM 794 N N . ARG A 1 104 ? -8.385 6.560 -0.139 1.00 96.44 104 ARG A N 1
ATOM 795 C CA . ARG A 1 104 ? -8.674 7.498 -1.229 1.00 96.44 104 ARG A CA 1
ATOM 796 C C . ARG A 1 104 ? -8.547 8.945 -0.767 1.00 96.44 104 ARG A C 1
ATOM 798 O O . ARG A 1 104 ? -7.768 9.684 -1.352 1.00 96.44 104 ARG A O 1
ATOM 805 N N . ARG A 1 105 ? -9.247 9.312 0.311 1.00 97.75 105 ARG A N 1
ATOM 806 C CA . ARG A 1 105 ? -9.192 10.671 0.860 1.00 97.75 105 ARG A CA 1
ATOM 807 C C . ARG A 1 105 ? -7.763 11.070 1.225 1.00 97.75 105 ARG A C 1
ATOM 809 O O . ARG A 1 105 ? -7.333 12.147 0.855 1.00 97.75 105 ARG A O 1
ATOM 816 N N . ILE A 1 106 ? -7.020 10.196 1.913 1.00 97.38 106 ILE A N 1
ATOM 817 C CA . ILE A 1 106 ? -5.626 10.476 2.298 1.00 97.38 106 ILE A CA 1
ATOM 818 C C . ILE A 1 106 ? -4.756 10.754 1.064 1.00 97.38 106 ILE A C 1
ATOM 820 O O . ILE A 1 106 ? -3.961 11.687 1.077 1.00 97.38 106 ILE A O 1
ATOM 824 N N . LEU A 1 107 ? -4.887 9.952 0.006 1.00 95.25 107 LEU A N 1
ATOM 825 C CA . LEU A 1 107 ? -4.100 10.127 -1.216 1.00 95.25 107 LEU A CA 1
ATOM 826 C C . LEU A 1 107 ? -4.516 11.388 -1.991 1.00 95.25 107 LEU A C 1
ATOM 828 O O . LEU A 1 107 ? -3.648 12.124 -2.454 1.00 95.25 107 LEU A O 1
ATOM 832 N N . GLU A 1 108 ? -5.815 11.675 -2.080 1.00 95.44 108 GLU A N 1
ATOM 833 C CA . GLU A 1 108 ? -6.339 12.904 -2.693 1.00 95.44 108 GLU A CA 1
ATOM 834 C C . GLU A 1 108 ? -5.881 14.159 -1.928 1.00 95.44 108 GLU A C 1
ATOM 836 O O . GLU A 1 108 ? -5.426 15.118 -2.551 1.00 95.44 108 GLU A O 1
ATOM 841 N N . ASP A 1 109 ? -5.890 14.130 -0.589 1.00 97.50 109 ASP A N 1
ATOM 842 C CA . ASP A 1 109 ? -5.357 15.200 0.272 1.00 97.50 109 ASP A CA 1
ATOM 843 C C . ASP A 1 109 ? -3.846 15.424 0.039 1.00 97.50 109 ASP A C 1
ATOM 845 O O . ASP A 1 109 ? -3.335 16.532 0.200 1.00 97.50 109 ASP A O 1
ATOM 849 N N . LEU A 1 110 ? -3.123 14.383 -0.390 1.00 95.44 110 LEU A N 1
ATOM 850 C CA . LEU A 1 110 ? -1.712 14.433 -0.792 1.00 95.44 110 LEU A CA 1
ATOM 851 C C . LEU A 1 110 ? -1.517 14.785 -2.279 1.00 95.44 110 LEU A C 1
ATOM 853 O O . LEU A 1 110 ? -0.405 14.675 -2.795 1.00 95.44 110 LEU A O 1
ATOM 857 N N . SER A 1 111 ? -2.570 15.240 -2.968 1.00 94.75 111 SER A N 1
ATOM 858 C CA . SER A 1 111 ? -2.564 15.611 -4.393 1.00 94.75 111 SER A CA 1
ATOM 859 C C . SER A 1 111 ? -2.247 14.456 -5.355 1.00 94.75 111 SER A C 1
ATOM 861 O O . SER A 1 111 ? -1.755 14.677 -6.465 1.00 94.75 111 SER A O 1
ATOM 863 N N . LEU A 1 112 ? -2.539 13.219 -4.949 1.00 91.31 112 LEU A N 1
ATOM 864 C CA . LEU A 1 112 ? -2.477 12.039 -5.810 1.00 91.31 112 LEU A CA 1
ATOM 865 C C . LEU A 1 112 ? -3.855 11.758 -6.423 1.00 91.31 112 LEU A C 1
ATOM 867 O O . LEU A 1 112 ? -4.894 12.013 -5.818 1.00 91.31 112 LEU A O 1
ATOM 871 N N . SER A 1 113 ? -3.866 11.223 -7.643 1.00 88.19 113 SER A N 1
ATOM 872 C CA . SER A 1 113 ? -5.093 10.836 -8.348 1.00 88.19 113 SER A CA 1
ATOM 873 C C . SER A 1 113 ? -5.378 9.351 -8.169 1.00 88.19 113 SER A C 1
ATOM 875 O O . SER A 1 113 ? -4.442 8.563 -8.208 1.00 88.19 113 SER A O 1
ATOM 877 N N . ILE A 1 114 ? -6.650 8.968 -8.062 1.00 87.12 114 ILE A N 1
ATOM 878 C CA . ILE A 1 114 ? -7.079 7.563 -8.025 1.00 87.12 114 ILE A CA 1
ATOM 879 C C . ILE A 1 114 ? -7.508 7.120 -9.423 1.00 87.12 114 ILE A C 1
ATOM 881 O O . ILE A 1 114 ? -8.351 7.794 -10.023 1.00 87.12 114 ILE A O 1
ATOM 885 N N . ALA A 1 115 ? -6.988 5.996 -9.926 1.00 84.56 115 ALA A N 1
ATOM 886 C CA . ALA A 1 115 ? -7.465 5.472 -11.202 1.00 84.56 115 ALA A CA 1
ATOM 887 C C . ALA A 1 115 ? -8.899 4.964 -11.142 1.00 84.56 115 ALA A C 1
ATOM 889 O O . ALA A 1 115 ? -9.409 4.443 -10.146 1.00 84.56 115 ALA A O 1
ATOM 890 N N . THR A 1 116 ? -9.522 5.075 -12.301 1.00 85.56 116 THR A N 1
ATOM 891 C CA . THR A 1 116 ? -10.764 4.414 -12.649 1.00 85.56 116 THR A CA 1
ATOM 892 C C . THR A 1 116 ? -10.530 2.934 -12.973 1.00 85.56 116 THR A C 1
ATOM 894 O O . TH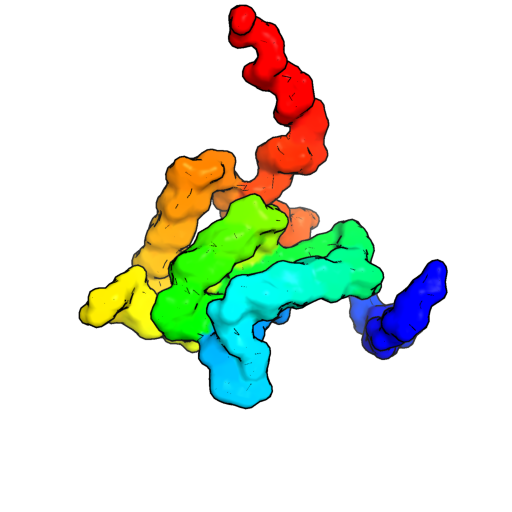R A 1 116 ? -9.430 2.539 -13.364 1.00 85.56 116 THR A O 1
ATOM 897 N N . PRO A 1 117 ? -11.579 2.097 -12.895 1.00 82.12 117 PRO A N 1
ATOM 898 C CA . PRO A 1 117 ? -11.482 0.693 -13.286 1.00 82.12 117 PRO A CA 1
ATOM 899 C C . PRO A 1 117 ? -10.990 0.463 -14.723 1.00 82.12 117 PRO A C 1
ATOM 901 O O . PRO A 1 117 ? -10.338 -0.542 -14.979 1.00 82.12 117 PRO A O 1
ATOM 904 N N . ASP A 1 118 ? -11.301 1.359 -15.663 1.00 82.44 118 ASP A N 1
ATOM 905 C CA . ASP A 1 118 ? -10.859 1.227 -17.059 1.00 82.44 118 ASP A CA 1
ATOM 906 C C . ASP A 1 118 ? -9.371 1.542 -17.223 1.00 82.44 118 ASP A C 1
ATOM 908 O O . ASP A 1 118 ? -8.663 0.852 -17.960 1.00 82.44 118 ASP A O 1
ATOM 912 N N . GLU A 1 119 ? -8.876 2.531 -16.479 1.00 78.94 119 GLU A N 1
ATOM 913 C CA . GLU A 1 119 ? -7.449 2.842 -16.415 1.00 78.94 119 GLU A CA 1
ATOM 914 C C . GLU A 1 119 ? -6.665 1.662 -15.848 1.00 78.94 119 GLU A C 1
ATOM 916 O O . GLU A 1 119 ? -5.701 1.252 -16.485 1.00 78.94 119 GLU A O 1
ATOM 921 N N . SER A 1 120 ? -7.143 1.041 -14.760 1.00 77.31 120 SER A N 1
ATOM 922 C CA . SER A 1 120 ? -6.529 -0.160 -14.167 1.00 77.31 120 SER A CA 1
ATOM 923 C C . SER A 1 120 ? -6.556 -1.403 -15.067 1.00 77.31 120 SER A C 1
ATOM 925 O O . SER A 1 120 ? -5.832 -2.358 -14.818 1.00 77.31 120 SER A O 1
ATOM 927 N N . ARG A 1 121 ? -7.423 -1.452 -16.086 1.00 74.56 121 ARG A N 1
ATOM 928 C CA . ARG A 1 121 ? -7.443 -2.558 -17.062 1.00 74.56 121 ARG A CA 1
ATOM 929 C C . ARG A 1 121 ? -6.505 -2.317 -18.239 1.00 74.56 121 ARG A C 1
ATOM 931 O O . ARG A 1 121 ? -6.042 -3.282 -18.839 1.00 74.56 121 ARG A O 1
ATOM 938 N N . THR A 1 122 ? -6.295 -1.054 -18.607 1.00 68.81 122 THR A N 1
ATOM 939 C CA . THR A 1 122 ? -5.577 -0.663 -19.830 1.00 68.81 122 THR A CA 1
ATOM 940 C C . THR A 1 122 ? -4.076 -0.555 -19.584 1.00 68.81 122 THR A C 1
ATOM 942 O O . THR A 1 122 ? -3.284 -1.124 -20.330 1.00 68.81 122 THR A O 1
ATOM 945 N N . GLY A 1 123 ? -3.690 0.150 -18.523 1.00 61.16 123 GLY A N 1
ATOM 946 C CA . GLY A 1 123 ? -2.403 -0.029 -17.865 1.00 61.16 123 GLY A CA 1
ATOM 947 C C . GLY A 1 123 ? -2.708 -0.898 -16.666 1.00 61.16 123 GLY A C 1
ATOM 948 O O . GLY A 1 123 ? -3.635 -0.591 -15.925 1.00 61.16 123 GLY A O 1
ATOM 949 N N . ILE A 1 124 ? -2.032 -2.024 -16.504 1.00 46.66 124 ILE A N 1
ATOM 950 C CA . ILE A 1 124 ? -2.469 -3.001 -15.513 1.00 46.66 124 ILE A CA 1
ATOM 951 C C . ILE A 1 124 ? -2.462 -2.375 -14.091 1.00 46.66 124 ILE A C 1
ATOM 953 O O . ILE A 1 124 ? -3.222 -2.849 -13.250 1.00 46.66 124 ILE A O 1
ATOM 957 N N . TRP A 1 125 ? -1.751 -1.248 -13.839 1.00 45.22 125 TRP A N 1
ATOM 958 C CA . TRP A 1 125 ? -1.725 -0.548 -12.539 1.00 45.22 125 TRP A CA 1
ATOM 959 C C . TRP A 1 125 ? -1.424 0.968 -12.512 1.00 45.22 125 TRP A C 1
ATOM 961 O O . TRP A 1 125 ? -0.811 1.448 -11.553 1.00 45.22 125 TRP A O 1
ATOM 971 N N . ASP A 1 126 ? -1.937 1.769 -13.448 1.00 40.47 126 ASP A N 1
ATOM 972 C CA . ASP A 1 126 ? -1.722 3.237 -13.474 1.00 40.47 126 ASP A CA 1
ATOM 973 C C . ASP A 1 126 ? -2.495 3.998 -12.352 1.00 40.47 126 ASP A C 1
ATOM 975 O O . ASP A 1 126 ? -2.958 5.131 -12.517 1.00 40.47 126 ASP A O 1
ATOM 979 N N . CYS A 1 127 ? -2.693 3.364 -11.185 1.00 42.91 127 CYS A N 1
ATOM 980 C CA . CYS A 1 127 ? -3.673 3.751 -10.173 1.00 42.91 127 CYS A CA 1
ATOM 981 C C . CYS A 1 127 ? -3.376 5.063 -9.459 1.00 42.91 127 CYS A C 1
ATOM 983 O O . CYS A 1 127 ? -4.291 5.669 -8.905 1.00 42.91 127 CYS A O 1
ATOM 985 N N . ILE A 1 128 ? -2.113 5.497 -9.456 1.00 45.94 128 ILE A N 1
ATOM 986 C CA . ILE A 1 128 ? -1.656 6.600 -8.602 1.00 45.94 128 ILE A CA 1
ATOM 987 C C . ILE A 1 128 ? -0.795 7.644 -9.346 1.00 45.94 128 ILE A C 1
ATOM 989 O O . ILE A 1 128 ? -0.637 8.764 -8.858 1.00 45.94 128 ILE A O 1
ATOM 993 N N . LEU A 1 129 ? -0.289 7.373 -10.558 1.00 39.66 129 LEU A N 1
ATOM 994 C CA . LEU A 1 129 ? 0.799 8.169 -11.153 1.00 39.66 129 LEU A CA 1
ATOM 995 C C . LEU A 1 129 ? 0.468 8.898 -12.467 1.00 39.66 129 LEU A C 1
ATOM 997 O O . LEU A 1 129 ? 1.174 8.762 -13.461 1.00 39.66 129 LEU A O 1
ATOM 1001 N N . LYS A 1 130 ? -0.496 9.826 -12.454 1.00 38.59 130 LYS A N 1
ATOM 1002 C CA . LYS A 1 130 ? -0.578 10.841 -13.531 1.00 38.59 130 LYS A CA 1
ATOM 1003 C C . LYS A 1 130 ? 0.347 12.046 -13.320 1.00 38.59 130 LYS A C 1
ATOM 1005 O O . LYS A 1 130 ? 0.719 12.708 -14.291 1.00 38.59 130 LYS A O 1
ATOM 1010 N N . SER A 1 131 ? 0.747 12.350 -12.080 1.00 33.56 131 SER A N 1
ATOM 1011 C CA . SER A 1 131 ? 1.442 13.612 -11.773 1.00 33.56 131 SER A CA 1
ATOM 1012 C C . SER A 1 131 ? 2.972 13.566 -11.875 1.00 33.56 131 SER A C 1
ATOM 1014 O O . SER A 1 131 ? 3.568 14.617 -12.093 1.00 33.56 131 SER A O 1
ATOM 1016 N N . MET A 1 132 ? 3.627 12.399 -11.788 1.00 38.16 132 MET A N 1
ATOM 1017 C CA . MET A 1 132 ? 5.105 12.338 -11.761 1.00 38.16 132 MET A CA 1
ATOM 1018 C C . MET A 1 132 ? 5.769 11.927 -13.086 1.00 38.16 132 MET A C 1
ATOM 1020 O O . MET A 1 132 ? 6.895 12.352 -13.335 1.00 38.16 132 MET A O 1
ATOM 1024 N N . ASN A 1 133 ? 5.087 11.174 -13.961 1.00 35.72 133 ASN A N 1
ATOM 1025 C CA . ASN A 1 133 ? 5.685 10.649 -15.204 1.00 35.72 133 ASN A CA 1
ATOM 1026 C C . ASN A 1 133 ? 5.391 11.469 -16.468 1.00 35.72 133 ASN A C 1
ATOM 1028 O O . ASN A 1 133 ? 6.031 11.262 -17.498 1.00 35.72 133 ASN A O 1
ATOM 1032 N N . SER A 1 134 ? 4.497 12.460 -16.409 1.00 34.47 134 SER A N 1
ATOM 1033 C CA . SER A 1 134 ? 4.451 13.476 -17.460 1.00 34.47 134 SER A CA 1
ATOM 1034 C C . SER A 1 134 ? 5.478 14.553 -17.117 1.00 34.47 134 SER A C 1
ATOM 1036 O O . SER A 1 134 ? 5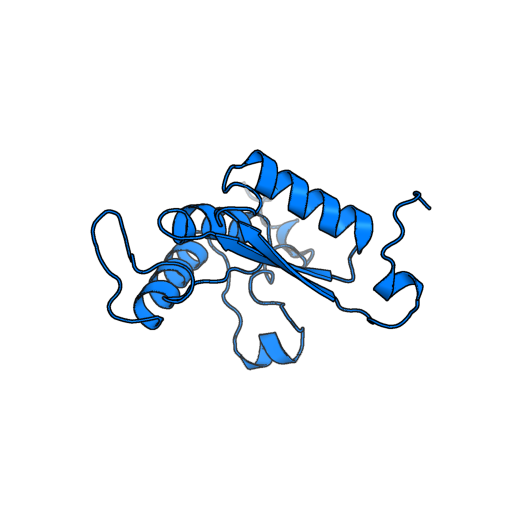.419 15.157 -16.049 1.00 34.47 134 SER A O 1
ATOM 1038 N N . GLY A 1 135 ? 6.422 14.841 -18.014 1.00 31.55 135 GLY A N 1
ATOM 1039 C CA . GLY A 1 135 ? 7.409 15.925 -17.877 1.00 31.55 135 GLY A CA 1
ATOM 1040 C C . GLY A 1 135 ? 6.827 17.348 -17.731 1.00 31.55 135 GLY A C 1
ATOM 1041 O O . GLY A 1 135 ? 7.519 18.316 -18.028 1.00 31.55 135 GLY A O 1
ATOM 1042 N N . ARG A 1 136 ? 5.574 17.499 -17.282 1.00 30.48 136 ARG A N 1
ATOM 1043 C CA . ARG A 1 136 ? 4.848 18.747 -17.029 1.00 30.48 136 ARG A CA 1
ATOM 1044 C C . ARG A 1 136 ? 5.184 19.422 -15.699 1.00 30.48 136 ARG A C 1
ATOM 1046 O O . ARG A 1 136 ? 4.953 20.621 -15.591 1.00 30.48 136 ARG A O 1
ATOM 1053 N N . VAL A 1 137 ? 5.790 18.737 -14.726 1.00 33.28 137 VAL A N 1
ATOM 1054 C CA . VAL A 1 137 ? 6.148 19.365 -13.429 1.00 33.28 137 VAL A CA 1
ATOM 1055 C C . VAL A 1 137 ? 7.487 20.127 -13.479 1.00 33.28 137 VAL A C 1
ATOM 1057 O O . VAL A 1 137 ? 7.908 20.717 -12.493 1.00 33.28 137 VAL A O 1
ATOM 1060 N N . ARG A 1 138 ? 8.154 20.223 -14.641 1.00 25.88 138 ARG A N 1
ATOM 1061 C CA . ARG A 1 138 ? 9.365 21.062 -14.777 1.00 25.88 138 ARG A CA 1
ATOM 1062 C C . ARG A 1 138 ? 9.092 22.569 -14.903 1.00 25.88 138 ARG A C 1
ATOM 1064 O O . ARG A 1 138 ? 10.041 23.332 -14.807 1.00 25.88 138 ARG A O 1
ATOM 1071 N N . ASN A 1 139 ? 7.838 23.011 -15.064 1.00 26.02 139 ASN A N 1
ATOM 1072 C CA . ASN A 1 139 ? 7.523 24.423 -15.354 1.00 26.02 139 ASN A CA 1
ATOM 1073 C C . ASN A 1 139 ? 6.546 25.114 -14.381 1.00 26.02 139 ASN A C 1
ATOM 1075 O O . ASN A 1 139 ? 6.121 26.229 -14.662 1.00 26.02 139 ASN A O 1
ATOM 1079 N N . ALA A 1 140 ? 6.204 24.517 -13.233 1.00 27.27 140 ALA A N 1
ATOM 1080 C CA . ALA A 1 140 ? 5.281 25.147 -12.272 1.00 27.27 140 ALA A CA 1
ATOM 1081 C C . ALA A 1 140 ? 5.960 26.043 -11.210 1.00 27.27 140 ALA A C 1
ATOM 1083 O O . ALA A 1 140 ? 5.270 26.719 -10.457 1.00 27.27 140 ALA A O 1
ATOM 1084 N N . PHE A 1 141 ? 7.296 26.109 -11.173 1.00 27.53 141 PHE A N 1
ATOM 1085 C CA . PHE A 1 141 ? 8.054 27.043 -10.327 1.00 27.53 141 PHE A CA 1
ATOM 1086 C C . PHE A 1 141 ? 8.878 28.001 -11.194 1.00 27.53 141 PHE A C 1
ATOM 1088 O O . PHE A 1 141 ? 10.105 27.938 -11.242 1.00 27.53 141 PHE A O 1
ATOM 1095 N N . ARG A 1 142 ? 8.195 28.886 -11.926 1.00 29.94 142 ARG A N 1
ATOM 1096 C CA . ARG A 1 142 ? 8.825 30.075 -12.515 1.00 29.94 142 ARG A CA 1
ATOM 1097 C C . ARG A 1 142 ? 7.824 31.224 -12.641 1.00 29.94 142 ARG A C 1
ATOM 1099 O O . ARG A 1 142 ? 7.340 31.483 -13.730 1.00 29.94 142 ARG A O 1
ATOM 1106 N N . THR A 1 143 ? 7.540 31.858 -11.506 1.00 25.81 143 THR A N 1
ATOM 1107 C CA . THR A 1 143 ? 7.051 33.238 -11.260 1.00 25.81 143 THR A CA 1
ATOM 1108 C C . THR A 1 143 ? 6.794 33.272 -9.748 1.00 25.81 143 THR A C 1
ATOM 1110 O O . THR A 1 143 ? 6.016 32.448 -9.277 1.00 25.81 143 THR A O 1
ATOM 1113 N N . SER A 1 144 ? 7.448 34.058 -8.900 1.00 35.28 144 SER A N 1
ATOM 1114 C CA . SER A 1 144 ? 7.990 35.423 -8.983 1.00 35.28 144 SER A CA 1
ATOM 1115 C C . SER A 1 144 ? 9.381 35.538 -8.367 1.00 35.28 144 SER A C 1
ATOM 1117 O O . SER A 1 144 ? 9.596 34.855 -7.341 1.00 35.28 144 SER A O 1
#

pLDDT: mean 82.63, std 22.45, range [25.81, 98.12]